Protein AF-A0A2V6EKY7-F1 (afdb_monomer_lite)

Foldseek 3Di:
DPVVPVVVVVVVVVCPPDDPQDPQLDDPVVCVVVVHDDDPCRVVLSVVSSVCVVVVVDPHSVSSSVVCCVPPVD

Structure (mmCIF, N/CA/C/O backbone):
data_AF-A0A2V6EKY7-F1
#
_entry.id   AF-A0A2V6EKY7-F1
#
loop_
_atom_site.group_PDB
_atom_site.id
_atom_site.type_symbol
_atom_site.label_atom_id
_atom_site.label_alt_id
_atom_site.label_comp_id
_atom_site.label_asym_id
_atom_site.label_entity_id
_atom_site.label_seq_id
_atom_site.pdbx_PDB_ins_code
_atom_site.Cartn_x
_atom_site.Cartn_y
_atom_site.Cartn_z
_atom_site.occupancy
_atom_site.B_iso_or_equiv
_atom_site.auth_seq_id
_atom_site.auth_comp_id
_atom_site.auth_asym_id
_atom_site.auth_atom_id
_atom_site.pdbx_PDB_model_num
ATOM 1 N N . MET A 1 1 ? 14.561 -8.222 -23.101 1.00 46.22 1 MET A N 1
ATOM 2 C CA . MET A 1 1 ? 14.593 -7.095 -22.151 1.00 46.22 1 MET A CA 1
ATOM 3 C C . MET A 1 1 ? 13.372 -7.211 -21.263 1.00 46.22 1 MET A C 1
ATOM 5 O O . MET A 1 1 ? 12.307 -6.718 -21.610 1.00 46.22 1 MET A O 1
ATOM 9 N N . LEU A 1 2 ? 13.502 -7.990 -20.193 1.00 47.97 2 LEU A N 1
ATOM 10 C CA . LEU A 1 2 ? 12.471 -8.181 -19.171 1.00 47.97 2 LEU A CA 1
ATOM 11 C C . LEU A 1 2 ? 13.120 -7.964 -17.794 1.00 47.97 2 LEU A C 1
ATOM 13 O O . LEU A 1 2 ? 12.878 -8.694 -16.843 1.00 47.97 2 LEU A O 1
ATOM 17 N N . ASP A 1 3 ? 13.985 -6.953 -17.725 1.00 47.22 3 ASP A N 1
ATOM 18 C CA . ASP A 1 3 ? 14.861 -6.629 -16.596 1.00 47.22 3 ASP A CA 1
ATOM 19 C C . ASP A 1 3 ? 14.108 -6.233 -15.314 1.00 47.22 3 ASP A C 1
ATOM 21 O O . ASP A 1 3 ? 14.668 -6.266 -14.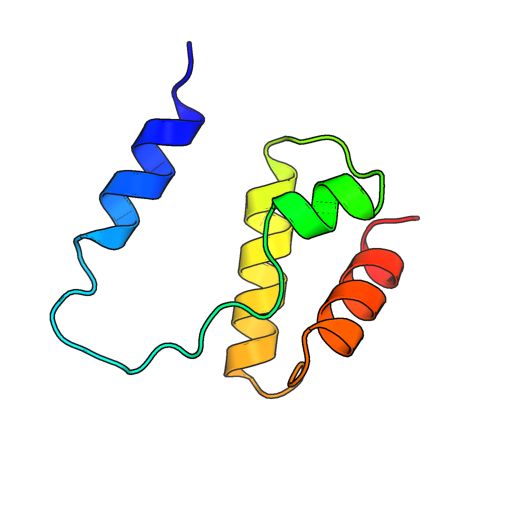222 1.00 47.22 3 ASP A O 1
ATOM 25 N N . ASN A 1 4 ? 12.815 -5.911 -15.413 1.00 47.78 4 ASN A N 1
ATOM 26 C CA . ASN A 1 4 ? 12.024 -5.470 -14.262 1.00 47.78 4 ASN A CA 1
ATOM 27 C C . ASN A 1 4 ? 11.573 -6.617 -13.348 1.00 47.78 4 ASN A C 1
ATOM 29 O O . ASN A 1 4 ? 11.353 -6.395 -12.160 1.00 47.78 4 ASN A O 1
ATOM 33 N N . TYR A 1 5 ? 11.403 -7.832 -13.880 1.00 48.31 5 TYR A N 1
ATOM 34 C CA . TYR A 1 5 ? 10.842 -8.939 -13.098 1.00 48.31 5 TYR A CA 1
ATOM 35 C C . TYR A 1 5 ? 11.891 -9.570 -12.172 1.00 48.31 5 TYR A C 1
ATOM 37 O O . TYR A 1 5 ? 11.594 -9.920 -11.031 1.00 48.31 5 TYR A O 1
ATOM 45 N N . GLU A 1 6 ? 13.143 -9.635 -12.629 1.00 48.91 6 GLU A N 1
ATOM 46 C CA . GLU A 1 6 ? 14.239 -10.253 -11.875 1.00 48.91 6 GLU A CA 1
ATOM 47 C C . GLU A 1 6 ? 14.769 -9.358 -10.744 1.00 48.91 6 GLU A C 1
ATOM 49 O O . GLU A 1 6 ? 15.229 -9.858 -9.716 1.00 48.91 6 GLU A O 1
ATOM 54 N N . PHE A 1 7 ? 14.645 -8.032 -10.876 1.00 48.88 7 PHE A N 1
ATOM 55 C CA . PHE A 1 7 ? 15.044 -7.091 -9.824 1.00 48.88 7 PHE A CA 1
ATOM 56 C C . PHE A 1 7 ? 14.118 -7.161 -8.596 1.00 48.88 7 PHE A C 1
ATOM 58 O O . PHE A 1 7 ? 14.582 -7.103 -7.457 1.00 48.88 7 PHE A O 1
ATOM 65 N N . LEU A 1 8 ? 12.814 -7.370 -8.819 1.00 51.97 8 LEU A N 1
ATOM 66 C CA . LEU A 1 8 ? 11.818 -7.507 -7.750 1.00 51.97 8 LEU A CA 1
ATOM 67 C C . LEU A 1 8 ? 11.945 -8.834 -6.983 1.00 51.97 8 LEU A C 1
ATOM 69 O O . LEU A 1 8 ? 11.591 -8.888 -5.805 1.00 51.97 8 LEU A O 1
ATOM 73 N N . GLN A 1 9 ? 12.462 -9.897 -7.612 1.00 46.97 9 GLN A N 1
ATOM 74 C CA . GLN A 1 9 ? 12.700 -11.174 -6.929 1.00 46.97 9 GLN A CA 1
ATOM 75 C C . GLN A 1 9 ? 13.931 -11.136 -6.019 1.00 46.97 9 GLN A C 1
ATOM 77 O O . GLN A 1 9 ? 13.846 -11.607 -4.888 1.00 46.97 9 GLN A O 1
ATOM 82 N N . ARG A 1 10 ? 15.041 -10.518 -6.443 1.00 48.94 10 ARG A N 1
ATOM 83 C CA . ARG A 1 10 ? 16.278 -10.503 -5.636 1.00 48.94 10 ARG A CA 1
ATOM 84 C C . ARG A 1 10 ? 16.145 -9.731 -4.322 1.00 48.94 10 ARG A C 1
ATOM 86 O O . ARG A 1 10 ? 16.744 -10.119 -3.328 1.00 48.94 10 ARG A O 1
ATOM 93 N N . LYS A 1 11 ? 15.308 -8.690 -4.280 1.00 51.47 11 LYS A N 1
ATOM 94 C CA . LYS A 1 11 ? 15.025 -7.927 -3.050 1.00 51.47 11 LYS A CA 1
ATOM 95 C C . LYS A 1 11 ? 14.202 -8.701 -2.010 1.00 51.47 11 LYS A C 1
ATOM 97 O O . LYS A 1 11 ? 14.201 -8.295 -0.855 1.00 51.47 11 LYS A O 1
ATOM 102 N N . LYS A 1 12 ? 13.527 -9.800 -2.380 1.00 48.75 12 LYS A N 1
ATOM 103 C CA . LYS A 1 12 ? 12.768 -10.637 -1.430 1.00 48.75 12 LYS A CA 1
ATOM 104 C C . LYS A 1 12 ? 13.651 -11.547 -0.575 1.00 48.75 12 LYS A C 1
ATOM 106 O O . LYS A 1 12 ? 13.242 -11.897 0.527 1.00 48.75 12 LYS A O 1
ATOM 111 N N . GLU A 1 13 ? 14.830 -11.936 -1.057 1.00 46.41 13 GLU A N 1
ATOM 112 C CA . GLU A 1 13 ? 15.668 -12.936 -0.375 1.00 46.41 13 GLU A CA 1
ATOM 113 C C . GLU A 1 13 ? 16.518 -12.366 0.776 1.00 46.41 13 GLU A C 1
ATOM 115 O O . GLU A 1 13 ? 16.917 -13.120 1.658 1.00 46.41 13 GLU A O 1
ATOM 120 N N . GLU A 1 14 ? 16.730 -11.046 0.851 1.00 47.59 14 GLU A N 1
ATOM 121 C CA . GLU A 1 14 ? 17.489 -10.417 1.953 1.00 47.59 14 GLU A CA 1
ATOM 122 C C . GLU A 1 14 ? 16.681 -10.183 3.247 1.00 47.59 14 GLU A C 1
ATOM 124 O O . GLU A 1 14 ? 17.252 -9.785 4.258 1.00 47.59 14 GLU A O 1
ATOM 129 N N . PHE A 1 15 ? 15.372 -10.464 3.268 1.00 47.59 15 PHE A N 1
ATOM 130 C CA . PHE A 1 15 ? 14.505 -10.232 4.440 1.00 47.59 15 PHE A CA 1
ATOM 131 C C . PHE A 1 15 ? 14.170 -11.503 5.238 1.00 47.59 15 PHE A C 1
ATOM 133 O O . PHE A 1 15 ? 13.228 -11.524 6.027 1.00 47.59 15 PHE A O 1
ATOM 140 N N . ALA A 1 16 ? 14.943 -12.578 5.070 1.00 49.97 16 ALA A N 1
ATOM 141 C CA . ALA A 1 16 ? 14.690 -13.863 5.727 1.00 49.97 16 ALA A CA 1
ATOM 142 C C . ALA A 1 16 ? 14.944 -13.888 7.258 1.00 49.97 16 ALA A C 1
ATOM 144 O O . ALA A 1 16 ? 14.753 -14.936 7.866 1.00 49.97 16 ALA A O 1
ATOM 145 N N . ASN A 1 17 ? 15.350 -12.778 7.894 1.00 49.28 17 ASN A N 1
ATOM 146 C CA . ASN A 1 17 ? 15.676 -12.719 9.333 1.00 49.28 17 ASN A CA 1
ATOM 147 C C . ASN A 1 17 ? 14.858 -11.682 10.146 1.00 49.28 17 ASN A C 1
ATOM 149 O O . ASN A 1 17 ? 15.368 -11.144 11.121 1.00 49.28 17 ASN A O 1
ATOM 153 N N . GLU A 1 18 ? 13.582 -11.468 9.785 1.00 53.03 18 GLU A N 1
ATOM 154 C CA . GLU A 1 18 ? 12.577 -10.627 10.489 1.00 53.03 18 GLU A CA 1
ATOM 155 C C . GLU A 1 18 ? 12.808 -9.101 10.369 1.00 53.03 18 GLU A C 1
ATOM 157 O O . GLU A 1 18 ? 13.940 -8.625 10.426 1.00 53.03 18 GLU A O 1
ATOM 162 N N . PRO A 1 19 ? 11.753 -8.299 10.113 1.00 53.22 19 PRO A N 1
ATOM 163 C CA . PRO A 1 19 ? 10.553 -8.156 10.942 1.00 53.22 19 PRO A CA 1
ATOM 164 C C . PRO A 1 19 ? 9.291 -8.707 10.266 1.00 53.22 19 PRO A C 1
ATOM 166 O O . PRO A 1 19 ? 9.267 -8.965 9.066 1.00 53.22 19 PRO A O 1
ATOM 169 N N . ILE A 1 20 ? 8.213 -8.85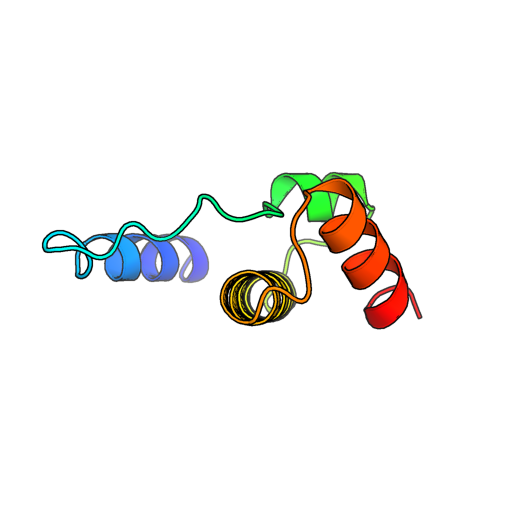3 11.036 1.00 59.75 20 ILE A N 1
ATOM 170 C CA . ILE A 1 20 ? 6.854 -9.114 10.544 1.00 59.75 20 ILE A CA 1
ATOM 171 C C . ILE A 1 20 ? 6.414 -7.897 9.712 1.00 59.75 20 ILE A C 1
ATOM 173 O O . ILE A 1 20 ? 5.738 -7.004 10.218 1.00 59.75 20 ILE A O 1
ATOM 177 N N . ILE A 1 21 ? 6.851 -7.802 8.454 1.00 63.25 21 ILE A N 1
ATOM 178 C CA . ILE A 1 21 ? 6.353 -6.778 7.536 1.00 63.25 21 ILE A CA 1
ATOM 179 C C . ILE A 1 21 ? 4.888 -7.142 7.281 1.00 63.25 21 ILE A C 1
ATOM 181 O O . ILE A 1 21 ? 4.618 -8.249 6.796 1.00 63.25 21 ILE A O 1
ATOM 185 N N . PRO A 1 22 ? 3.926 -6.284 7.666 1.00 68.56 22 PRO A N 1
ATOM 186 C CA . PRO A 1 22 ? 2.528 -6.567 7.405 1.00 68.56 22 PRO A CA 1
ATOM 187 C C . PRO A 1 22 ? 2.340 -6.736 5.892 1.00 68.56 22 PRO A C 1
ATOM 189 O O . PRO A 1 22 ? 3.003 -6.051 5.111 1.00 68.56 22 PRO A O 1
ATOM 192 N N . PRO A 1 23 ? 1.471 -7.662 5.455 1.00 77.69 23 PRO A N 1
ATOM 193 C CA . PRO A 1 23 ? 1.271 -7.902 4.034 1.00 77.69 23 PRO A CA 1
ATOM 194 C C . PRO A 1 23 ? 0.878 -6.589 3.343 1.00 77.69 23 PRO A C 1
ATOM 196 O O . PRO A 1 23 ? 0.095 -5.827 3.919 1.00 77.69 23 PRO A O 1
ATOM 199 N N . PRO A 1 24 ? 1.408 -6.306 2.142 1.00 81.38 24 PRO A N 1
ATOM 200 C CA . PRO A 1 24 ? 1.169 -5.038 1.466 1.00 81.38 24 PRO A CA 1
ATOM 201 C C . PRO A 1 24 ? -0.330 -4.800 1.278 1.00 81.38 24 PRO A C 1
ATOM 203 O O . PRO A 1 24 ? -1.053 -5.692 0.828 1.00 81.38 24 PRO A O 1
ATOM 206 N N . LEU A 1 25 ? -0.793 -3.588 1.601 1.00 87.62 25 LEU A N 1
ATOM 207 C CA . LEU A 1 25 ? -2.210 -3.223 1.471 1.00 87.62 25 LEU A CA 1
ATOM 208 C C . LEU A 1 25 ? -2.687 -3.144 0.023 1.00 87.62 25 LEU A C 1
ATOM 210 O O . LEU A 1 25 ? -3.886 -3.182 -0.199 1.00 87.62 25 LEU A O 1
ATOM 214 N N . VAL A 1 26 ? -1.790 -2.998 -0.951 1.00 86.88 26 VAL A N 1
ATOM 215 C CA . VAL A 1 26 ? -2.124 -2.908 -2.379 1.00 86.88 26 VAL A CA 1
ATOM 216 C C . VAL A 1 26 ? -1.124 -3.734 -3.163 1.00 86.88 26 VAL A C 1
ATOM 218 O O . VAL A 1 26 ? 0.074 -3.700 -2.889 1.00 86.88 26 VAL A O 1
ATOM 221 N N . THR A 1 27 ? -1.604 -4.458 -4.169 1.00 85.31 27 THR A N 1
ATOM 222 C CA . THR A 1 27 ? -0.756 -5.200 -5.100 1.00 85.31 27 THR A CA 1
ATOM 223 C C . THR A 1 27 ? -0.796 -4.582 -6.495 1.00 85.31 27 THR A C 1
ATOM 225 O O . THR A 1 27 ? -1.705 -3.831 -6.849 1.00 85.31 27 THR A O 1
ATOM 228 N N . GLY A 1 28 ? 0.170 -4.939 -7.345 1.00 79.06 28 GLY A N 1
ATOM 229 C CA . GLY A 1 28 ? 0.166 -4.501 -8.745 1.00 79.06 28 GLY A CA 1
ATOM 230 C C . GLY A 1 28 ? -1.106 -4.906 -9.508 1.00 79.06 28 GLY A C 1
ATOM 231 O O . GLY A 1 28 ? -1.536 -4.181 -10.400 1.00 79.06 28 GLY A O 1
ATOM 232 N N . ASN A 1 29 ? -1.755 -6.013 -9.132 1.00 81.69 29 ASN A N 1
ATOM 233 C CA . ASN A 1 29 ? -3.024 -6.424 -9.737 1.00 81.69 29 ASN A CA 1
ATOM 234 C C . ASN A 1 29 ? -4.154 -5.447 -9.413 1.00 81.69 29 ASN A C 1
ATOM 236 O O . ASN A 1 29 ? -4.970 -5.146 -10.283 1.00 81.69 29 ASN A O 1
ATOM 240 N N . ASP A 1 30 ? -4.174 -4.910 -8.195 1.00 85.00 30 ASP A N 1
ATOM 241 C CA . ASP A 1 30 ? -5.162 -3.911 -7.812 1.00 85.00 30 ASP A CA 1
ATOM 242 C C . ASP A 1 30 ? -4.971 -2.625 -8.617 1.00 85.00 30 ASP A C 1
ATOM 244 O O . ASP A 1 30 ? -5.935 -2.084 -9.145 1.00 85.00 30 ASP A O 1
ATOM 248 N N . LEU A 1 31 ? -3.724 -2.183 -8.818 1.00 82.62 31 LEU A N 1
ATOM 249 C CA . LEU A 1 31 ? -3.414 -1.027 -9.670 1.00 82.62 31 LEU A CA 1
ATOM 250 C C . LEU A 1 31 ? -3.913 -1.223 -11.114 1.00 82.62 31 LEU A C 1
ATOM 252 O O . LEU A 1 31 ? -4.457 -0.299 -11.721 1.00 82.62 31 LEU A O 1
ATOM 256 N N . ILE A 1 32 ? -3.790 -2.436 -11.657 1.00 82.00 32 ILE A N 1
ATOM 257 C CA . ILE A 1 32 ? -4.338 -2.782 -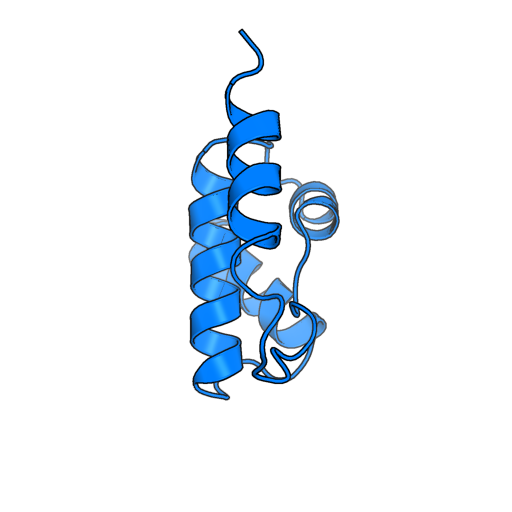12.978 1.00 82.00 32 ILE A CA 1
ATOM 258 C C . ILE A 1 32 ? -5.871 -2.726 -12.957 1.00 82.00 32 ILE A C 1
ATOM 260 O O . ILE A 1 32 ? -6.471 -2.154 -13.868 1.00 82.00 32 ILE A O 1
ATOM 264 N N . ALA A 1 33 ? -6.511 -3.256 -11.910 1.00 84.38 33 ALA A N 1
ATOM 265 C CA . ALA A 1 33 ? -7.964 -3.193 -11.730 1.00 84.38 33 ALA A CA 1
ATOM 266 C C . ALA A 1 33 ? -8.482 -1.748 -11.579 1.00 84.38 33 ALA A C 1
ATOM 268 O O . ALA A 1 33 ? -9.603 -1.444 -11.985 1.00 84.38 33 ALA A O 1
ATOM 269 N N . LEU A 1 34 ? -7.650 -0.830 -11.072 1.00 81.38 34 LEU A N 1
ATOM 270 C CA . LEU A 1 34 ? -7.921 0.612 -11.044 1.00 81.38 34 LEU A CA 1
ATOM 271 C C . LEU A 1 34 ? -7.863 1.284 -12.428 1.00 81.38 34 LEU A C 1
ATOM 273 O O . LEU A 1 34 ? -8.240 2.454 -12.553 1.00 81.38 34 LEU A O 1
ATOM 277 N N . GLY A 1 35 ? -7.412 0.566 -13.460 1.00 83.12 35 GLY A N 1
ATOM 278 C CA . GLY A 1 35 ? -7.218 1.074 -14.816 1.00 83.12 35 GLY A CA 1
ATOM 279 C C . GLY A 1 35 ? -5.847 1.715 -15.046 1.00 83.12 35 GLY A C 1
ATOM 280 O O . GLY A 1 35 ? -5.658 2.399 -16.054 1.00 83.12 35 GLY A O 1
ATOM 281 N N . MET A 1 36 ? -4.887 1.523 -14.134 1.00 79.31 36 MET A N 1
ATOM 282 C CA . MET A 1 36 ? -3.525 2.024 -14.317 1.00 79.31 36 MET A CA 1
ATOM 283 C C . MET A 1 36 ? -2.736 1.121 -15.262 1.00 79.31 36 MET A C 1
ATOM 285 O O . MET A 1 36 ? -2.865 -0.103 -15.252 1.00 79.31 36 MET A O 1
ATOM 289 N N . LYS A 1 37 ? -1.880 1.733 -16.085 1.00 77.12 37 LYS A N 1
ATOM 290 C CA . LYS A 1 37 ? -1.023 0.990 -17.011 1.00 77.12 37 LYS A CA 1
ATOM 291 C C . LYS A 1 37 ? 0.236 0.508 -16.284 1.00 77.12 37 LYS A C 1
ATOM 293 O O . LYS A 1 37 ? 0.914 1.349 -15.690 1.00 77.12 37 LYS A O 1
ATOM 298 N N . PRO A 1 38 ? 0.576 -0.792 -16.357 1.00 76.56 38 PRO A N 1
ATOM 299 C CA . PRO A 1 38 ? 1.783 -1.317 -15.731 1.00 76.56 38 PRO A CA 1
ATOM 300 C C . PRO A 1 38 ? 3.021 -0.617 -16.302 1.00 76.56 38 PRO A C 1
ATOM 302 O O . PRO A 1 38 ? 3.160 -0.460 -17.515 1.00 76.56 38 PRO A O 1
ATOM 305 N N . GLY A 1 39 ? 3.913 -0.175 -15.419 1.00 78.12 39 GLY A N 1
ATOM 306 C CA . GLY A 1 39 ? 5.096 0.597 -15.788 1.00 78.12 39 GLY A CA 1
ATOM 307 C C . GLY A 1 39 ? 5.975 0.924 -14.579 1.00 78.12 39 GLY A C 1
ATOM 308 O O . GLY A 1 39 ? 5.651 0.505 -13.469 1.00 78.12 39 GLY A O 1
ATOM 309 N N . PRO A 1 40 ? 7.066 1.692 -14.760 1.00 79.75 40 PRO A N 1
ATOM 310 C CA . PRO A 1 40 ? 8.009 2.017 -13.681 1.00 79.75 40 PRO A CA 1
ATOM 311 C C . PRO A 1 40 ? 7.336 2.704 -12.482 1.00 79.75 40 PRO A C 1
ATOM 313 O O . PRO A 1 40 ? 7.709 2.454 -11.341 1.00 79.75 40 PRO A O 1
ATOM 316 N N . LYS A 1 41 ? 6.256 3.456 -12.735 1.00 77.25 41 LYS A N 1
ATOM 317 C CA . LYS A 1 41 ? 5.439 4.110 -11.704 1.00 77.25 41 LYS A CA 1
ATOM 318 C C . LYS A 1 41 ? 4.764 3.145 -10.725 1.00 77.25 41 LYS A C 1
ATOM 320 O O . LYS A 1 41 ? 4.408 3.561 -9.634 1.00 77.25 41 LYS A O 1
ATOM 325 N N . PHE A 1 42 ? 4.568 1.870 -11.078 1.00 82.06 42 PHE A N 1
ATOM 326 C CA . PHE A 1 42 ? 3.970 0.897 -10.152 1.00 82.06 42 PHE A CA 1
ATOM 327 C C . PHE A 1 42 ? 4.860 0.658 -8.936 1.00 82.06 42 PHE A C 1
ATOM 329 O O . PHE A 1 42 ? 4.338 0.550 -7.835 1.00 82.06 42 PHE A O 1
ATOM 336 N N . GL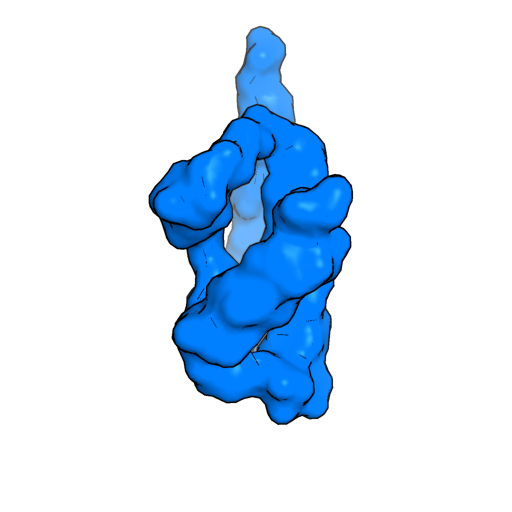Y A 1 43 ? 6.182 0.603 -9.128 1.00 79.31 43 GLY A N 1
ATOM 337 C CA . GLY A 1 43 ? 7.122 0.480 -8.014 1.00 79.31 43 GLY A CA 1
ATOM 338 C C . GLY A 1 43 ? 7.004 1.670 -7.065 1.00 79.31 43 GLY A C 1
ATOM 339 O O . GLY A 1 43 ? 6.838 1.472 -5.869 1.00 79.31 43 GLY A O 1
ATOM 340 N N . GLU A 1 44 ? 6.967 2.886 -7.619 1.00 85.06 44 GLU A N 1
ATOM 341 C CA . GLU A 1 44 ? 6.800 4.123 -6.844 1.00 85.06 44 GLU A CA 1
ATOM 342 C C . GLU A 1 44 ? 5.480 4.139 -6.059 1.00 85.06 44 GLU A C 1
ATOM 344 O O . GLU A 1 44 ? 5.456 4.507 -4.889 1.00 85.06 44 GLU A O 1
ATOM 349 N N . ILE A 1 45 ? 4.378 3.705 -6.681 1.00 85.94 45 ILE A N 1
ATOM 350 C CA . ILE A 1 45 ? 3.067 3.636 -6.024 1.00 85.94 45 ILE A CA 1
ATOM 351 C C . ILE A 1 45 ? 3.087 2.610 -4.886 1.00 85.94 45 ILE A C 1
ATOM 353 O O . ILE A 1 45 ? 2.636 2.915 -3.785 1.00 85.94 45 ILE A O 1
ATOM 357 N N . LEU A 1 46 ? 3.596 1.401 -5.139 1.00 85.94 46 LEU A N 1
ATOM 358 C CA . LEU A 1 46 ? 3.631 0.326 -4.144 1.00 85.94 46 LEU A CA 1
ATOM 359 C C . LEU A 1 46 ? 4.529 0.689 -2.954 1.00 85.94 46 LEU A C 1
ATOM 361 O O . LEU A 1 46 ? 4.117 0.495 -1.815 1.00 85.94 46 LEU A O 1
ATOM 365 N N . GLU A 1 47 ? 5.694 1.289 -3.202 1.00 87.31 47 GLU A N 1
ATOM 366 C CA . GLU A 1 47 ? 6.603 1.779 -2.155 1.00 87.31 47 GLU A CA 1
ATOM 367 C C . GLU A 1 47 ? 5.965 2.912 -1.331 1.00 87.31 47 GLU A C 1
ATOM 369 O O . GLU A 1 47 ? 6.074 2.951 -0.102 1.00 87.31 47 GLU A O 1
ATOM 374 N N . ALA A 1 48 ? 5.224 3.810 -1.985 1.00 88.75 48 ALA A N 1
ATOM 375 C CA . ALA A 1 48 ? 4.516 4.896 -1.317 1.00 88.75 48 ALA A CA 1
ATOM 376 C C . ALA A 1 48 ? 3.318 4.413 -0.475 1.00 88.75 48 ALA A C 1
ATOM 378 O O . ALA A 1 48 ? 3.013 5.030 0.554 1.00 88.75 48 ALA A O 1
ATOM 379 N N . VAL A 1 49 ? 2.645 3.331 -0.888 1.00 89.88 49 VAL A N 1
ATOM 380 C CA . VAL A 1 49 ? 1.625 2.643 -0.077 1.00 89.88 49 VAL A CA 1
ATOM 381 C C . VAL A 1 49 ? 2.277 1.946 1.114 1.00 89.88 49 VAL A C 1
ATOM 383 O O . VAL A 1 49 ? 1.807 2.120 2.234 1.00 89.88 49 VAL A O 1
ATOM 386 N N . GLU A 1 50 ? 3.357 1.193 0.892 1.00 87.19 50 GLU A N 1
ATOM 387 C CA . GLU A 1 50 ? 4.073 0.452 1.938 1.00 87.19 50 GLU A CA 1
ATOM 388 C C . GLU A 1 50 ? 4.609 1.393 3.022 1.00 87.19 50 GLU A C 1
ATOM 390 O O . GLU A 1 50 ? 4.402 1.159 4.210 1.00 87.19 50 GLU A O 1
ATOM 395 N N . THR A 1 51 ? 5.199 2.522 2.624 1.00 88.81 51 THR A N 1
ATOM 396 C CA . THR A 1 51 ? 5.659 3.554 3.563 1.00 88.81 51 THR A CA 1
ATOM 397 C C . THR A 1 51 ? 4.507 4.043 4.441 1.00 88.81 51 THR A C 1
ATOM 399 O O . THR A 1 51 ? 4.596 4.013 5.665 1.00 88.81 51 THR A O 1
ATOM 402 N N . ARG A 1 52 ? 3.370 4.400 3.834 1.00 90.00 52 ARG A N 1
ATOM 403 C CA . ARG A 1 52 ? 2.184 4.864 4.570 1.00 90.00 52 ARG A CA 1
ATOM 404 C C . ARG A 1 52 ? 1.550 3.785 5.440 1.00 90.00 52 ARG A C 1
ATOM 406 O O . ARG A 1 52 ? 0.954 4.103 6.468 1.00 90.00 52 ARG 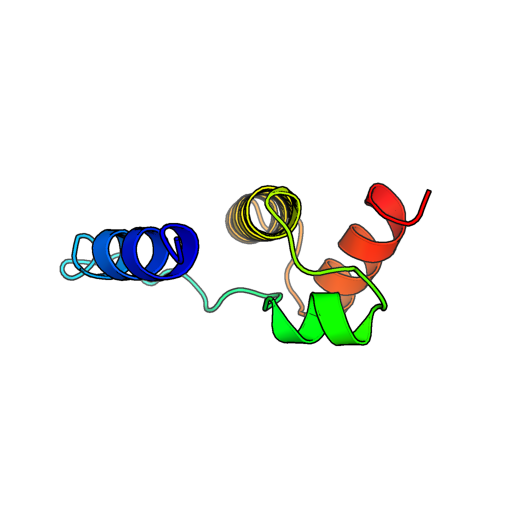A O 1
ATOM 413 N N . GLN A 1 53 ? 1.650 2.526 5.033 1.00 88.75 53 GLN A N 1
ATOM 414 C CA . GLN A 1 53 ? 1.223 1.384 5.829 1.00 88.75 53 GLN A CA 1
ATOM 415 C C . GLN A 1 53 ? 2.084 1.247 7.089 1.00 88.75 53 GLN A C 1
ATOM 417 O O . GLN A 1 53 ? 1.544 1.090 8.183 1.00 88.75 53 GLN A O 1
ATOM 422 N N . LEU A 1 54 ? 3.407 1.361 6.954 1.00 86.19 54 LEU A N 1
ATOM 423 C CA . LEU A 1 54 ? 4.343 1.320 8.080 1.00 86.19 54 LEU A CA 1
ATOM 424 C C . LEU A 1 54 ? 4.187 2.531 9.010 1.00 86.19 54 LEU A C 1
ATOM 426 O O . LEU A 1 54 ? 4.291 2.389 10.226 1.00 86.19 54 LEU A O 1
ATOM 430 N N . GLU A 1 55 ? 3.862 3.702 8.460 1.00 89.62 55 GLU A N 1
ATOM 431 C CA . GLU A 1 55 ? 3.518 4.902 9.235 1.00 89.62 55 GLU A CA 1
ATOM 432 C C . GLU A 1 55 ? 2.128 4.820 9.898 1.00 89.62 55 GLU A C 1
ATOM 434 O O . GLU A 1 55 ? 1.775 5.669 10.718 1.00 89.62 55 GLU A O 1
ATOM 439 N N . GLY A 1 56 ? 1.316 3.810 9.563 1.00 87.31 56 GLY A N 1
ATOM 440 C CA . GLY A 1 56 ? -0.048 3.645 10.071 1.00 87.31 56 GLY A CA 1
ATOM 441 C C . GLY A 1 56 ? -1.063 4.639 9.494 1.00 87.31 56 GLY A C 1
ATOM 442 O O . GLY A 1 56 ? -2.174 4.749 10.023 1.00 87.31 56 GLY A O 1
ATOM 443 N N . ALA A 1 57 ? -0.694 5.351 8.424 1.00 89.88 57 ALA A N 1
ATOM 444 C CA . ALA A 1 57 ? -1.562 6.254 7.673 1.00 89.88 57 ALA A CA 1
ATOM 445 C C . ALA A 1 57 ? -2.567 5.493 6.795 1.00 89.88 57 ALA A C 1
ATOM 447 O O . ALA A 1 57 ? -3.673 5.976 6.574 1.00 89.88 57 ALA A O 1
ATOM 448 N N . LEU A 1 58 ? -2.189 4.303 6.321 1.00 91.50 58 LEU A N 1
ATOM 449 C CA . LEU A 1 58 ? -3.073 3.364 5.634 1.00 91.50 58 LEU A CA 1
ATOM 450 C C . LEU A 1 58 ? -3.146 2.084 6.459 1.00 91.50 58 LEU A C 1
ATOM 452 O O . LEU A 1 58 ? -2.112 1.537 6.842 1.00 91.50 58 LEU A O 1
ATOM 456 N N . LYS A 1 59 ? -4.356 1.607 6.751 1.00 88.50 59 LYS A N 1
ATOM 457 C CA . LYS A 1 59 ? -4.557 0.403 7.575 1.00 88.50 59 LYS A CA 1
ATOM 458 C C . LYS A 1 59 ? -5.296 -0.694 6.832 1.00 88.50 59 LYS A C 1
ATOM 460 O O . LYS A 1 59 ? -5.178 -1.862 7.195 1.00 88.50 59 LYS A O 1
ATOM 465 N N . THR A 1 60 ? -6.045 -0.322 5.802 1.00 91.06 60 THR A N 1
ATOM 466 C CA . THR A 1 60 ? -6.862 -1.236 5.012 1.00 91.06 60 THR A CA 1
ATOM 467 C C . THR A 1 60 ? -6.548 -1.133 3.524 1.00 91.06 60 THR A C 1
ATOM 469 O O . THR A 1 60 ? -6.043 -0.123 3.029 1.00 91.06 60 THR A O 1
ATOM 472 N N . HIS A 1 61 ? -6.848 -2.218 2.808 1.00 88.31 61 HIS A N 1
ATOM 473 C CA . HIS A 1 61 ? -6.703 -2.300 1.353 1.00 88.31 61 HIS A CA 1
ATOM 474 C C . HIS A 1 61 ? -7.525 -1.213 0.651 1.00 88.31 61 HIS A C 1
ATOM 476 O O . HIS A 1 61 ? -7.013 -0.518 -0.223 1.00 88.31 61 HIS A O 1
ATOM 482 N N . GLU A 1 62 ? -8.757 -0.980 1.107 1.00 90.31 62 GLU A N 1
ATOM 483 C CA . GLU A 1 62 ? -9.650 0.043 0.556 1.00 90.31 62 GLU A CA 1
ATOM 484 C C . GLU A 1 62 ? -9.079 1.460 0.706 1.00 90.31 62 GLU A C 1
ATOM 486 O O . GLU A 1 62 ? -8.987 2.178 -0.291 1.00 90.31 62 GLU A O 1
ATOM 491 N N . GLU A 1 63 ? -8.608 1.835 1.904 1.00 91.56 63 GLU A N 1
ATOM 492 C CA . GLU A 1 63 ? -7.975 3.143 2.145 1.00 91.56 63 GLU A CA 1
ATOM 493 C C . GLU A 1 63 ? -6.774 3.361 1.224 1.00 91.56 63 GLU A C 1
ATOM 495 O O . GLU A 1 63 ? -6.581 4.444 0.663 1.00 91.56 63 GLU A O 1
ATOM 500 N N . ALA A 1 64 ? -5.962 2.320 1.047 1.00 90.69 64 ALA A N 1
ATOM 501 C CA . ALA A 1 64 ? -4.788 2.393 0.205 1.00 90.69 64 ALA A CA 1
ATOM 502 C C . ALA A 1 64 ? -5.159 2.546 -1.277 1.00 90.69 64 ALA A C 1
ATOM 504 O O . ALA A 1 64 ? -4.559 3.365 -1.973 1.00 90.69 64 ALA A O 1
ATOM 505 N N . LEU A 1 65 ? -6.195 1.852 -1.758 1.00 90.38 65 LEU A N 1
ATOM 506 C CA . LEU A 1 65 ? -6.700 2.034 -3.121 1.00 90.38 65 LEU A CA 1
ATOM 507 C C . LEU A 1 65 ? -7.305 3.416 -3.355 1.00 90.38 65 LEU A C 1
ATOM 509 O O . LEU A 1 65 ? -7.106 3.994 -4.425 1.00 90.38 65 LEU A O 1
ATOM 513 N N . GLU A 1 66 ? -8.056 3.950 -2.396 1.00 91.56 66 GLU A N 1
ATOM 514 C CA . GLU A 1 66 ? -8.602 5.303 -2.487 1.00 91.56 66 GLU A CA 1
ATOM 515 C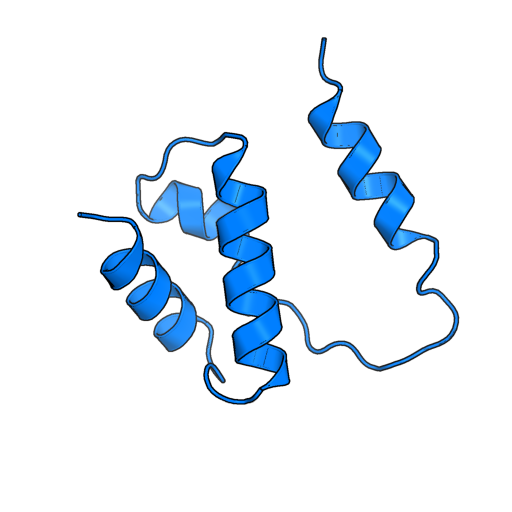 C . GLU A 1 66 ? -7.495 6.353 -2.526 1.00 91.56 66 GLU A C 1
ATOM 517 O O . GLU A 1 66 ? -7.534 7.259 -3.364 1.00 91.56 66 GLU A O 1
ATOM 522 N N . TRP A 1 67 ? -6.474 6.194 -1.685 1.00 92.19 67 TRP A N 1
ATOM 523 C CA . TRP A 1 67 ? -5.300 7.056 -1.693 1.00 92.19 67 TRP A CA 1
ATOM 524 C C . TRP A 1 67 ? -4.579 7.017 -3.048 1.00 92.19 67 TRP A C 1
ATOM 526 O O . TRP A 1 67 ? -4.331 8.065 -3.646 1.00 92.19 67 TRP A O 1
ATOM 536 N N . VAL A 1 68 ? -4.335 5.819 -3.590 1.00 89.75 68 VAL A N 1
ATOM 537 C CA . VAL A 1 68 ? -3.717 5.645 -4.912 1.00 89.75 68 VAL A CA 1
ATOM 538 C C . VAL A 1 68 ? -4.555 6.297 -6.016 1.00 89.75 68 VAL A C 1
ATOM 540 O O . VAL A 1 68 ? -4.017 7.005 -6.869 1.00 89.75 68 VAL A O 1
ATOM 543 N N . LYS A 1 69 ? -5.881 6.096 -6.010 1.00 88.88 69 LYS A N 1
ATOM 544 C CA . LYS A 1 69 ? -6.787 6.760 -6.962 1.00 88.88 69 LYS A CA 1
ATOM 545 C C . LYS A 1 69 ? -6.678 8.279 -6.852 1.00 88.88 69 LYS A C 1
ATOM 547 O O . LYS A 1 69 ? -6.688 8.951 -7.874 1.00 88.88 69 LYS A O 1
ATOM 552 N N . ARG A 1 70 ? -6.603 8.825 -5.641 1.00 89.25 70 ARG A N 1
ATOM 553 C CA . ARG A 1 70 ? -6.557 10.271 -5.419 1.00 89.25 70 ARG A CA 1
ATOM 554 C C . ARG A 1 70 ? -5.251 10.896 -5.908 1.00 89.25 70 ARG A C 1
ATOM 556 O O . ARG A 1 70 ? -5.301 11.932 -6.560 1.00 89.25 70 ARG A O 1
ATOM 563 N N . GLU A 1 71 ? -4.114 10.279 -5.605 1.00 88.38 71 GLU A N 1
ATOM 564 C CA . GLU A 1 71 ? -2.800 10.859 -5.910 1.00 88.38 71 GLU A CA 1
ATOM 565 C C . GLU A 1 71 ? -2.371 10.663 -7.369 1.00 88.38 71 GLU A C 1
ATOM 567 O O . GLU A 1 71 ? -1.700 11.523 -7.931 1.00 88.38 71 GLU A O 1
ATOM 572 N N . TYR A 1 72 ? -2.763 9.553 -8.006 1.00 81.38 72 TYR A N 1
ATOM 573 C CA . TYR A 1 72 ? -2.220 9.158 -9.316 1.00 81.38 72 TYR A CA 1
ATOM 574 C C . TYR A 1 72 ? -3.245 9.135 -10.459 1.00 81.38 72 TYR A C 1
ATOM 576 O O . TYR A 1 72 ? -2.868 8.845 -11.595 1.00 81.38 72 TYR A O 1
ATOM 584 N N . LYS A 1 73 ? -4.532 9.406 -10.198 1.00 70.69 73 LYS A N 1
ATOM 585 C CA . LYS A 1 73 ? -5.581 9.480 -11.238 1.00 70.69 73 LYS A CA 1
ATOM 586 C C . LYS A 1 73 ? -5.872 10.915 -11.716 1.00 70.69 73 LYS A C 1
ATOM 588 O O . LYS A 1 73 ? -6.882 11.116 -12.388 1.00 70.69 73 LYS A O 1
ATOM 593 N N . ASN A 1 74 ? -5.011 11.881 -11.382 1.00 53.22 74 ASN A N 1
ATOM 594 C CA . ASN A 1 74 ? -5.039 13.247 -11.925 1.00 53.22 74 ASN A CA 1
ATOM 595 C C . ASN A 1 74 ? -4.226 13.370 -13.216 1.00 53.22 74 ASN A C 1
ATOM 597 O O . ASN A 1 74 ? -3.119 12.788 -13.277 1.00 53.22 74 ASN A O 1
#

Radius of gyration: 13.1 Å; chains: 1; bounding box: 27×27×33 Å

Sequence (74 aa):
MLDNYEFLQRKKEEFANEPIIPPPLVTGNDLIALGMKPGPKFGEILEAVETRQLEGALKTHEEALEWVKREYKN

pLDDT: mean 74.7, std 16.66, range [46.22, 92.19]

Secondary structure (DSSP, 8-state):
--HHHHHHHHTTGGGTT---PPPPS--HHHHHHTTPPPSTHHHHHHHHHHHHHHTTS--SHHHHHHHHHHHH--